Protein AF-A0A6J7BFP3-F1 (afdb_monomer_lite)

Sequence (68 aa):
MSVHIIDAPPSLAEGSRVNPDDLAAMIEDTIKILDRVGNGLRHGRHPAGPEAERLGRVLRGIASQLEA

Secondary structure (DSSP, 8-state):
-PPP--PPP--GGGG-PPPHHHHHHHHHHHHHHHHHHHHHHHTTPPPPHHHHHHHHHHHHHHHHHHH-

Foldseek 3Di:
DDDDDDPDPPPPLVPDQDDPVVLVVLVVVLVVLCVVQVVCVVVVHHDDPVSVVVSVVSVVVSVSSVVD

Structure (mmCIF, N/CA/C/O backbone):
data_AF-A0A6J7BFP3-F1
#
_entry.id   AF-A0A6J7BFP3-F1
#
loop_
_atom_site.group_PDB
_atom_site.id
_atom_site.type_symbol
_atom_site.label_atom_id
_atom_site.label_alt_id
_atom_site.label_comp_id
_atom_site.label_asym_id
_atom_site.label_entity_id
_atom_site.label_seq_id
_atom_site.pdbx_PDB_ins_code
_atom_site.Cartn_x
_atom_site.Cartn_y
_atom_site.Cartn_z
_atom_site.occupancy
_atom_site.B_iso_or_equiv
_atom_site.auth_seq_id
_atom_site.auth_comp_id
_atom_site.auth_asym_id
_atom_site.auth_atom_id
_atom_site.pdbx_PDB_model_num
ATOM 1 N N . MET A 1 1 ? -22.735 -27.573 -16.317 1.00 41.97 1 MET A N 1
ATOM 2 C CA . MET A 1 1 ? -21.665 -27.311 -15.331 1.00 41.97 1 MET A CA 1
ATOM 3 C C . MET A 1 1 ? -22.213 -26.335 -14.309 1.00 41.97 1 MET A C 1
ATOM 5 O O . MET A 1 1 ? -22.474 -25.197 -14.667 1.00 41.97 1 MET A O 1
ATOM 9 N N . SER A 1 2 ? -22.480 -26.797 -13.090 1.00 42.75 2 SER A N 1
ATOM 10 C CA . SER A 1 2 ? -22.890 -25.953 -11.966 1.00 42.75 2 SER A CA 1
ATOM 11 C C . SER A 1 2 ? -21.640 -25.459 -11.242 1.00 42.75 2 SER A C 1
ATOM 13 O O . SER A 1 2 ? -20.815 -26.258 -10.804 1.00 42.75 2 SER A O 1
ATOM 15 N N . VAL A 1 3 ? -21.473 -24.141 -11.166 1.00 48.09 3 VAL A N 1
ATOM 16 C CA . VAL A 1 3 ? -20.413 -23.510 -10.376 1.00 48.09 3 VAL A CA 1
ATOM 17 C C . VAL A 1 3 ? -20.943 -23.364 -8.956 1.00 48.09 3 VAL A C 1
ATOM 19 O O . VAL A 1 3 ? -21.951 -22.696 -8.739 1.00 48.09 3 VAL A O 1
ATOM 22 N N . HIS A 1 4 ? -20.284 -24.008 -7.998 1.00 43.34 4 HIS A N 1
ATOM 23 C CA . HIS A 1 4 ? -20.510 -23.753 -6.581 1.00 43.34 4 HIS A CA 1
ATOM 24 C C . HIS A 1 4 ? -19.544 -22.654 -6.151 1.00 43.34 4 HIS A C 1
ATOM 26 O O . HIS A 1 4 ? -18.328 -22.828 -6.232 1.00 43.34 4 HIS A O 1
ATOM 32 N N . ILE A 1 5 ? -20.088 -21.516 -5.728 1.00 54.94 5 ILE A N 1
ATOM 33 C CA . ILE A 1 5 ? -19.313 -20.499 -5.026 1.00 54.94 5 ILE A CA 1
ATOM 34 C C . ILE A 1 5 ? -19.061 -21.073 -3.633 1.00 54.94 5 ILE A C 1
ATOM 36 O O . ILE A 1 5 ? -19.994 -21.256 -2.854 1.00 54.94 5 ILE A O 1
ATOM 40 N N . ILE A 1 6 ? -17.813 -21.451 -3.371 1.00 51.94 6 ILE A N 1
ATOM 41 C CA . ILE A 1 6 ? -17.356 -21.799 -2.029 1.00 51.94 6 ILE A CA 1
ATOM 42 C C . ILE A 1 6 ? -17.185 -20.463 -1.314 1.00 51.94 6 ILE A C 1
ATOM 44 O O . ILE A 1 6 ? -16.379 -19.641 -1.751 1.00 51.94 6 ILE A O 1
ATOM 48 N N . ASP A 1 7 ? -17.995 -20.234 -0.286 1.00 48.28 7 ASP A N 1
ATOM 49 C CA . ASP A 1 7 ? -17.885 -19.061 0.575 1.00 48.28 7 ASP A CA 1
ATOM 50 C C . ASP A 1 7 ? -16.447 -18.985 1.108 1.00 48.28 7 ASP A C 1
ATOM 52 O O . ASP A 1 7 ? -15.895 -19.996 1.566 1.00 48.28 7 ASP A O 1
ATOM 56 N N . ALA A 1 8 ? -15.794 -17.830 0.959 1.00 52.44 8 ALA A N 1
ATOM 57 C CA . ALA A 1 8 ? -14.456 -17.662 1.507 1.00 52.44 8 ALA A CA 1
ATOM 58 C C . ALA A 1 8 ? -14.576 -17.825 3.029 1.00 52.44 8 ALA A C 1
ATOM 60 O O . ALA A 1 8 ? -15.486 -17.234 3.612 1.00 52.44 8 ALA A O 1
ATOM 61 N N . PRO A 1 9 ? -13.721 -18.631 3.688 1.00 45.78 9 PRO A N 1
ATOM 62 C CA . PRO A 1 9 ? -13.798 -18.763 5.136 1.00 45.78 9 PRO A CA 1
ATOM 63 C C . PRO A 1 9 ? -13.746 -17.362 5.757 1.00 45.78 9 PRO A C 1
ATOM 65 O O . PRO A 1 9 ? -12.967 -16.539 5.255 1.00 45.78 9 PRO A O 1
ATOM 68 N N . PRO A 1 10 ? -14.553 -17.086 6.803 1.00 48.12 10 PRO A N 1
ATOM 69 C CA . PRO A 1 10 ? -14.545 -15.796 7.475 1.00 48.12 10 PRO A CA 1
ATOM 70 C C . PRO A 1 10 ? -13.097 -15.457 7.790 1.00 48.12 10 PRO A C 1
ATOM 72 O O . PRO A 1 10 ? -12.385 -16.211 8.464 1.00 48.12 10 PRO A O 1
ATOM 75 N N . SER A 1 11 ? -12.611 -14.386 7.168 1.00 51.22 11 SER A N 1
ATOM 76 C CA . SER A 1 11 ? -11.237 -13.974 7.377 1.00 51.22 11 SER A CA 1
ATOM 77 C C . SER A 1 11 ? -11.118 -13.613 8.857 1.00 51.22 11 SER A C 1
ATOM 79 O O . SER A 1 11 ? -11.991 -12.941 9.405 1.00 51.22 11 SER A O 1
ATOM 81 N N . LEU A 1 12 ? -10.033 -14.026 9.513 1.00 48.16 12 LEU A N 1
ATOM 82 C CA . LEU A 1 12 ? -9.747 -13.689 10.915 1.00 48.16 12 LEU A CA 1
ATOM 83 C C . LEU A 1 12 ? -9.750 -12.162 11.194 1.00 48.16 12 LEU A C 1
ATOM 85 O O . LEU A 1 12 ? -9.655 -11.762 12.352 1.00 48.16 12 LEU A O 1
ATOM 89 N N . ALA A 1 13 ? -9.880 -11.314 10.164 1.00 49.62 13 ALA A N 1
ATOM 90 C CA . ALA A 1 13 ? -10.118 -9.879 10.281 1.00 49.62 13 ALA A CA 1
ATOM 91 C C . ALA A 1 13 ? -11.495 -9.507 10.870 1.00 49.62 13 ALA A C 1
ATOM 93 O O . ALA A 1 13 ? -11.627 -8.400 11.380 1.00 49.62 13 ALA A O 1
ATOM 94 N N . GLU A 1 14 ? -12.492 -10.407 10.894 1.00 45.88 14 GLU A N 1
ATOM 95 C CA . GLU A 1 14 ? -13.788 -10.129 11.551 1.00 45.88 14 GLU A CA 1
ATOM 96 C C . GLU A 1 14 ? -13.657 -9.898 13.074 1.00 45.88 14 GLU A C 1
ATOM 98 O O . GLU A 1 14 ? -14.572 -9.373 13.704 1.00 45.88 14 GLU A O 1
ATOM 103 N N . GLY A 1 15 ? -12.524 -10.268 13.688 1.00 49.66 15 GLY A N 1
ATOM 104 C CA . GLY A 1 15 ? -12.353 -10.252 15.144 1.00 49.66 15 GLY A CA 1
ATOM 105 C C . GLY A 1 15 ? -11.538 -9.101 15.739 1.00 49.66 15 GLY A C 1
ATOM 106 O O . GLY A 1 15 ? -11.546 -8.948 16.959 1.00 49.66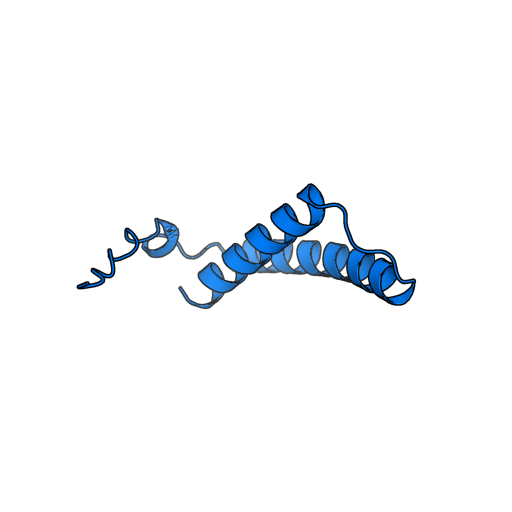 15 GLY A O 1
ATOM 107 N N . SER A 1 16 ? -10.810 -8.303 14.951 1.00 56.22 16 SER A N 1
ATOM 108 C CA . SER A 1 16 ? -9.990 -7.223 15.519 1.00 56.22 16 SER A CA 1
ATOM 109 C C . SER A 1 16 ? -9.701 -6.136 14.491 1.00 56.22 16 SER A C 1
ATOM 111 O O . SER A 1 16 ? -8.812 -6.270 13.645 1.00 56.22 16 SER A O 1
ATOM 113 N N . ARG A 1 17 ? -10.438 -5.024 14.575 1.00 63.31 17 ARG A N 1
ATOM 114 C CA . ARG A 1 17 ? -10.009 -3.781 13.929 1.00 63.31 17 ARG A CA 1
ATOM 115 C C . ARG A 1 17 ? -8.614 -3.442 14.452 1.00 63.31 17 ARG A C 1
ATOM 117 O O . ARG A 1 17 ? -8.422 -3.287 15.656 1.00 63.31 17 ARG A O 1
ATOM 124 N N . VAL A 1 18 ? -7.646 -3.353 13.542 1.00 68.81 18 VAL A N 1
ATOM 125 C CA . VAL A 1 18 ? -6.302 -2.846 13.846 1.00 68.81 18 VAL A CA 1
ATOM 126 C C . VAL A 1 18 ? -6.441 -1.444 14.441 1.00 68.81 18 VAL A C 1
ATOM 128 O O . VAL A 1 18 ? -7.335 -0.690 14.053 1.00 68.81 18 VAL A O 1
ATOM 131 N N . ASN A 1 19 ? -5.577 -1.111 15.402 1.00 84.00 19 ASN A N 1
ATOM 132 C CA . ASN A 1 19 ? -5.543 0.219 15.998 1.00 84.00 19 ASN A CA 1
ATOM 133 C C . ASN A 1 19 ? -5.448 1.282 14.879 1.00 84.00 19 ASN A C 1
ATOM 135 O O . ASN A 1 19 ? -4.607 1.133 13.989 1.00 84.00 19 ASN A O 1
ATOM 139 N N . PRO A 1 20 ? -6.286 2.337 14.891 1.00 86.94 20 PRO A N 1
ATOM 140 C CA . PRO A 1 20 ? -6.231 3.403 13.894 1.00 86.94 20 PRO A CA 1
ATOM 141 C C . PRO A 1 20 ? -4.830 3.984 13.658 1.00 86.94 20 PRO A C 1
ATOM 143 O O . PRO A 1 20 ? -4.487 4.263 12.511 1.00 86.94 20 PRO A O 1
ATOM 146 N N . ASP A 1 21 ? -4.011 4.112 14.706 1.00 89.44 21 ASP A N 1
ATOM 147 C CA . ASP A 1 21 ? -2.643 4.637 14.596 1.00 89.44 21 ASP A CA 1
ATOM 148 C C . ASP A 1 21 ? -1.729 3.683 13.809 1.00 89.44 21 ASP A C 1
ATOM 150 O O . ASP A 1 21 ? -0.964 4.111 12.941 1.00 89.44 21 ASP A O 1
ATOM 154 N N . ASP A 1 22 ? -1.859 2.376 14.043 1.00 89.44 22 ASP A N 1
ATOM 155 C CA . ASP A 1 22 ? -1.102 1.352 13.317 1.00 89.44 22 ASP A CA 1
ATOM 156 C C . ASP A 1 22 ? -1.540 1.283 11.846 1.00 89.44 22 ASP A C 1
ATOM 158 O O . ASP A 1 22 ? -0.711 1.139 10.941 1.00 89.44 22 ASP A O 1
ATOM 162 N N . LEU A 1 23 ? -2.847 1.421 11.589 1.00 90.38 23 LEU A N 1
ATOM 163 C CA . LEU A 1 23 ? -3.384 1.479 10.231 1.00 90.38 23 LEU A CA 1
ATOM 164 C C . LEU A 1 23 ? -2.876 2.726 9.493 1.00 90.38 23 LEU A C 1
ATOM 166 O O . LEU A 1 23 ? -2.475 2.627 8.333 1.00 90.38 23 LEU A O 1
ATOM 170 N N . ALA A 1 24 ? -2.836 3.879 10.164 1.00 91.81 24 ALA A N 1
ATOM 171 C CA . ALA A 1 24 ? -2.292 5.113 9.607 1.00 91.81 24 ALA A CA 1
ATOM 172 C C . ALA A 1 24 ? -0.800 4.975 9.257 1.00 91.81 24 ALA A C 1
ATOM 174 O O . ALA A 1 24 ? -0.402 5.330 8.145 1.00 91.81 24 ALA A O 1
ATOM 175 N N . ALA A 1 25 ? 0.009 4.390 10.147 1.00 93.88 25 ALA A N 1
ATOM 176 C CA . ALA A 1 25 ? 1.428 4.141 9.889 1.00 93.88 25 ALA A CA 1
ATOM 177 C C . ALA A 1 25 ? 1.638 3.200 8.686 1.00 93.88 25 ALA A C 1
ATOM 179 O O . ALA A 1 25 ? 2.458 3.468 7.804 1.00 93.88 25 ALA A O 1
ATOM 180 N N . MET A 1 26 ? 0.843 2.129 8.592 1.00 90.94 26 MET A N 1
ATOM 181 C CA . MET A 1 26 ? 0.890 1.195 7.463 1.00 90.94 26 MET A CA 1
ATOM 182 C C . MET A 1 26 ? 0.514 1.863 6.132 1.00 90.94 26 MET A C 1
ATOM 184 O O . MET A 1 26 ? 1.131 1.585 5.096 1.00 90.94 26 MET A O 1
ATOM 188 N N . ILE A 1 27 ? -0.487 2.749 6.143 1.00 94.75 27 ILE A N 1
ATOM 189 C CA . ILE A 1 27 ? -0.874 3.544 4.972 1.00 94.75 27 ILE A CA 1
ATOM 190 C C . ILE A 1 27 ? 0.279 4.463 4.553 1.00 94.75 27 ILE A C 1
ATOM 192 O O . ILE A 1 27 ? 0.621 4.490 3.371 1.00 94.75 27 ILE A O 1
ATOM 196 N N . GLU A 1 28 ? 0.918 5.167 5.491 1.00 96.94 28 GLU A N 1
ATOM 197 C CA . GLU A 1 28 ? 2.036 6.071 5.196 1.00 96.94 28 GLU A CA 1
ATOM 198 C C . GLU A 1 28 ? 3.220 5.335 4.546 1.00 96.94 28 GLU A C 1
ATOM 200 O O . GLU A 1 28 ? 3.767 5.776 3.529 1.00 96.94 28 GLU A O 1
ATOM 205 N N . ASP A 1 29 ? 3.584 4.170 5.076 1.00 94.88 29 ASP A N 1
ATOM 206 C CA . ASP A 1 29 ? 4.639 3.340 4.494 1.00 94.88 29 ASP A CA 1
ATOM 207 C C . ASP A 1 29 ? 4.262 2.820 3.103 1.00 94.88 29 ASP A C 1
ATOM 209 O O . ASP A 1 29 ? 5.101 2.762 2.195 1.00 94.88 29 ASP A O 1
ATOM 213 N N . THR A 1 30 ? 2.984 2.500 2.899 1.00 95.44 30 THR A N 1
ATOM 214 C CA . THR A 1 30 ? 2.470 2.080 1.594 1.00 95.44 30 THR A CA 1
ATOM 215 C C . THR A 1 30 ? 2.529 3.220 0.579 1.00 95.44 30 THR A C 1
ATOM 217 O O . THR A 1 30 ? 2.951 2.984 -0.553 1.00 95.44 30 THR A O 1
ATOM 220 N N . ILE A 1 31 ? 2.211 4.458 0.973 1.00 96.31 31 ILE A N 1
ATOM 221 C CA . ILE A 1 31 ? 2.340 5.652 0.118 1.00 96.31 31 ILE A CA 1
ATOM 222 C C . ILE A 1 31 ? 3.786 5.814 -0.361 1.00 96.31 31 ILE A C 1
ATOM 224 O O . ILE A 1 31 ? 4.025 5.942 -1.560 1.00 96.31 31 ILE A O 1
ATOM 228 N N . LYS A 1 32 ? 4.770 5.697 0.539 1.00 96.00 32 LYS A N 1
ATOM 229 C CA . LYS A 1 32 ? 6.198 5.802 0.179 1.00 96.00 32 LYS A CA 1
ATOM 230 C C . LYS A 1 32 ? 6.620 4.748 -0.850 1.00 96.00 32 LYS A C 1
ATOM 232 O O . LYS A 1 32 ? 7.443 5.013 -1.731 1.00 96.00 32 LYS A O 1
ATOM 237 N N . ILE A 1 33 ? 6.089 3.528 -0.743 1.00 94.19 33 ILE A N 1
ATOM 238 C CA . ILE A 1 33 ? 6.355 2.458 -1.714 1.00 94.19 33 ILE A CA 1
ATOM 239 C C . ILE A 1 33 ? 5.660 2.758 -3.046 1.00 94.19 33 ILE A C 1
ATOM 241 O O . ILE A 1 33 ? 6.290 2.625 -4.098 1.00 94.19 33 ILE A O 1
ATOM 245 N N . LEU A 1 34 ? 4.400 3.198 -3.012 1.00 95.50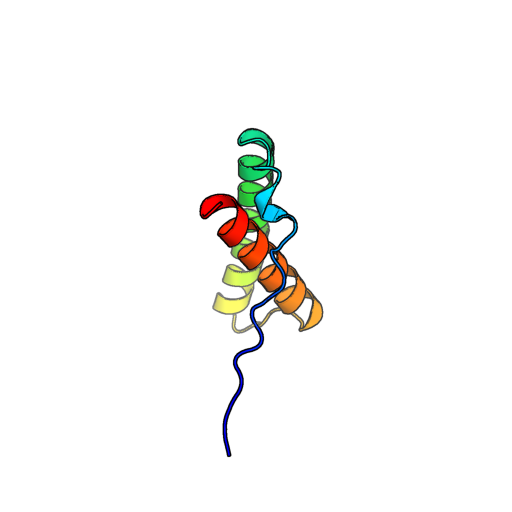 34 LEU A N 1
ATOM 246 C CA . LEU A 1 34 ? 3.638 3.577 -4.201 1.00 95.50 34 LEU A CA 1
ATOM 247 C C . LEU A 1 34 ? 4.301 4.721 -4.965 1.00 95.50 34 LEU A C 1
ATOM 249 O O . LEU A 1 34 ? 4.373 4.647 -6.187 1.00 95.50 34 LEU A O 1
ATOM 253 N N . ASP A 1 35 ? 4.855 5.719 -4.281 1.00 96.00 35 ASP A N 1
ATOM 254 C CA . ASP A 1 35 ? 5.581 6.816 -4.924 1.00 96.00 35 ASP A CA 1
ATOM 255 C C . ASP A 1 35 ? 6.812 6.314 -5.676 1.00 96.00 35 ASP A C 1
ATOM 257 O O . ASP A 1 35 ? 7.057 6.697 -6.824 1.00 96.00 35 ASP A O 1
ATOM 261 N N . ARG A 1 36 ? 7.578 5.401 -5.069 1.00 93.88 36 ARG A N 1
ATOM 262 C CA . ARG A 1 36 ? 8.739 4.785 -5.722 1.00 93.88 36 ARG A CA 1
ATOM 263 C C . ARG A 1 36 ? 8.330 3.999 -6.966 1.00 93.88 36 ARG A C 1
ATOM 265 O O . ARG A 1 36 ? 8.939 4.171 -8.023 1.00 93.88 36 ARG A O 1
ATOM 272 N N . VAL A 1 37 ? 7.298 3.163 -6.850 1.00 94.88 37 VAL A N 1
ATOM 273 C CA . VAL A 1 37 ? 6.787 2.347 -7.960 1.00 94.88 37 VAL A CA 1
ATOM 274 C C . VAL A 1 37 ? 6.190 3.231 -9.054 1.00 94.88 37 VAL A C 1
ATOM 276 O O . VAL A 1 37 ? 6.524 3.059 -10.222 1.00 94.88 37 VAL A O 1
ATOM 279 N N . GLY A 1 38 ? 5.379 4.225 -8.694 1.00 94.12 38 GLY A N 1
ATOM 280 C CA . GLY A 1 38 ? 4.777 5.191 -9.612 1.00 94.12 38 GLY A CA 1
ATOM 281 C C . GLY A 1 38 ? 5.827 6.002 -10.364 1.00 94.12 38 GLY A C 1
ATOM 282 O O . GLY A 1 38 ? 5.717 6.187 -11.575 1.00 94.12 38 GLY A O 1
ATOM 283 N N . ASN A 1 39 ? 6.903 6.410 -9.687 1.00 96.19 39 ASN A N 1
ATOM 284 C CA . ASN A 1 39 ? 8.052 7.012 -10.351 1.00 96.19 39 ASN A CA 1
ATOM 285 C C . ASN A 1 39 ? 8.717 6.031 -11.317 1.00 96.19 39 ASN A C 1
ATOM 287 O O . ASN A 1 39 ? 8.995 6.416 -12.445 1.00 96.19 39 ASN A O 1
ATOM 291 N N . GLY A 1 40 ? 8.92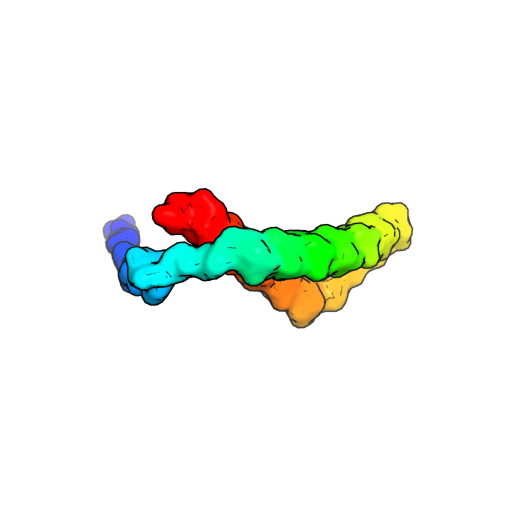2 4.765 -10.949 1.00 95.25 40 GLY A N 1
ATOM 292 C CA . GLY A 1 40 ? 9.403 3.737 -11.881 1.00 95.25 40 GLY A CA 1
ATOM 293 C C . GLY A 1 40 ? 8.532 3.616 -13.136 1.00 95.25 40 GLY A C 1
ATOM 294 O O . GLY A 1 40 ? 9.048 3.710 -14.252 1.00 95.25 40 GLY A O 1
ATOM 295 N N . LEU A 1 41 ? 7.215 3.516 -12.948 1.00 95.50 41 LEU A N 1
ATOM 296 C CA . LEU A 1 41 ? 6.231 3.386 -14.024 1.00 95.50 41 LEU A CA 1
ATOM 297 C C . LEU A 1 41 ? 6.239 4.592 -14.969 1.00 95.50 41 LEU A C 1
ATOM 299 O O . LEU A 1 41 ? 6.220 4.407 -16.184 1.00 95.50 41 LEU A O 1
ATOM 303 N N . ARG A 1 42 ? 6.362 5.822 -14.445 1.00 95.88 42 ARG A N 1
ATOM 304 C CA . ARG A 1 42 ? 6.520 7.043 -15.265 1.00 95.88 42 ARG A CA 1
ATOM 305 C C . ARG A 1 42 ? 7.749 6.999 -16.178 1.00 95.88 42 ARG A C 1
ATOM 307 O O . ARG A 1 42 ? 7.750 7.643 -17.219 1.00 95.88 42 ARG A O 1
ATOM 314 N N . HIS A 1 43 ? 8.772 6.231 -15.808 1.00 96.38 43 HIS A N 1
ATOM 315 C CA . HIS A 1 43 ? 9.976 6.018 -16.613 1.00 96.38 43 HIS A CA 1
ATOM 316 C C . HI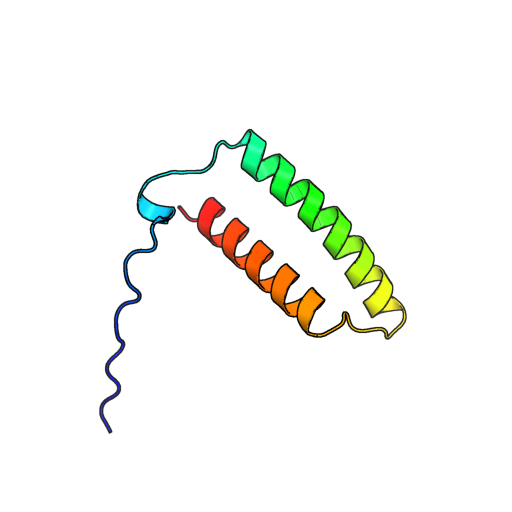S A 1 43 ? 9.931 4.706 -17.421 1.00 96.38 43 HIS A C 1
ATOM 318 O O . HIS A 1 43 ? 10.975 4.235 -17.872 1.00 96.38 43 HIS A O 1
ATOM 324 N N . GLY A 1 44 ? 8.756 4.082 -17.570 1.00 95.50 44 GLY A N 1
ATOM 325 C CA . GLY A 1 44 ? 8.573 2.837 -18.322 1.00 95.50 44 GLY A CA 1
ATOM 326 C C . GLY A 1 44 ? 9.108 1.580 -17.626 1.00 95.50 44 GLY A C 1
ATOM 327 O O . GLY A 1 44 ? 9.272 0.550 -18.274 1.00 95.50 44 GLY A O 1
ATOM 328 N N . ARG A 1 45 ? 9.403 1.640 -16.319 1.00 93.88 45 ARG A N 1
ATOM 329 C CA . ARG A 1 45 ? 9.890 0.494 -15.539 1.00 93.88 45 ARG A CA 1
ATOM 330 C C . ARG A 1 45 ? 8.772 -0.080 -14.679 1.00 93.88 45 ARG A C 1
ATOM 332 O O . ARG A 1 45 ? 8.240 0.609 -13.812 1.00 93.88 45 ARG A O 1
ATOM 339 N N . HIS A 1 46 ? 8.459 -1.354 -14.880 1.00 91.19 46 HIS A N 1
ATOM 340 C CA . HIS A 1 46 ? 7.553 -2.088 -14.001 1.00 91.19 46 HIS A CA 1
ATOM 341 C C . HIS A 1 46 ? 8.294 -2.618 -12.763 1.00 91.19 46 HIS A C 1
ATOM 343 O O . HIS A 1 46 ? 9.472 -2.973 -12.873 1.00 91.19 46 HIS A O 1
ATOM 349 N N . PRO A 1 47 ? 7.628 -2.686 -11.595 1.00 89.81 47 PRO A N 1
ATOM 350 C CA . PRO A 1 47 ? 8.184 -3.367 -10.430 1.00 89.81 47 PRO A CA 1
ATOM 351 C C . PRO A 1 47 ? 8.421 -4.850 -10.740 1.00 89.81 47 PRO A C 1
ATOM 353 O O . PRO A 1 47 ? 7.709 -5.453 -11.548 1.00 89.81 47 PRO A O 1
ATOM 356 N N . ALA A 1 48 ? 9.414 -5.449 -10.083 1.00 90.00 48 ALA A N 1
ATOM 357 C CA . ALA A 1 48 ? 9.669 -6.880 -10.216 1.00 90.00 48 ALA A CA 1
ATOM 358 C C . ALA A 1 48 ? 8.464 -7.689 -9.699 1.00 90.00 48 ALA A C 1
ATOM 360 O O . ALA A 1 48 ? 7.790 -7.264 -8.762 1.00 90.00 48 ALA A O 1
ATOM 361 N N . GLY A 1 49 ? 8.214 -8.876 -10.267 1.00 90.81 49 GLY A N 1
ATOM 362 C CA . GLY A 1 49 ? 7.060 -9.720 -9.909 1.00 90.81 49 GLY A CA 1
ATOM 363 C C . GLY A 1 49 ? 6.839 -9.892 -8.394 1.00 90.81 49 GLY A C 1
ATOM 364 O O . GLY A 1 49 ? 5.741 -9.600 -7.920 1.00 90.81 49 GLY A O 1
ATOM 365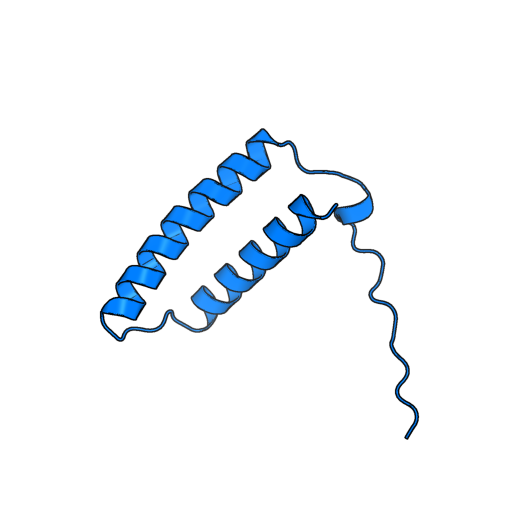 N N . PRO A 1 50 ? 7.873 -10.256 -7.609 1.00 92.38 50 PRO A N 1
ATOM 366 C CA . PRO A 1 50 ? 7.746 -10.384 -6.155 1.00 92.38 50 PRO A CA 1
ATOM 367 C C . PRO A 1 50 ? 7.405 -9.070 -5.432 1.00 92.38 50 PRO A C 1
ATOM 369 O O . PRO A 1 50 ? 6.655 -9.072 -4.455 1.00 92.38 50 PRO A O 1
ATOM 372 N N . GLU A 1 51 ? 7.937 -7.937 -5.900 1.00 88.56 51 GLU A N 1
ATOM 373 C CA . GLU A 1 51 ? 7.647 -6.615 -5.328 1.00 88.56 51 GLU A CA 1
ATOM 374 C C . GLU A 1 51 ? 6.199 -6.204 -5.618 1.00 88.56 51 GLU A C 1
ATOM 376 O O . GLU A 1 51 ? 5.486 -5.768 -4.712 1.00 88.56 51 GLU A O 1
ATOM 381 N N . ALA A 1 52 ? 5.745 -6.411 -6.857 1.00 92.00 52 ALA A N 1
ATOM 382 C CA . ALA A 1 52 ? 4.375 -6.143 -7.279 1.00 92.00 52 ALA A CA 1
ATOM 383 C C . ALA A 1 52 ? 3.363 -6.992 -6.495 1.00 92.00 52 ALA A C 1
ATOM 385 O O . ALA A 1 52 ? 2.345 -6.480 -6.025 1.00 92.00 52 ALA A O 1
ATOM 386 N N . GLU A 1 53 ? 3.656 -8.281 -6.304 1.00 94.56 53 GLU A N 1
ATOM 387 C CA . GLU A 1 53 ? 2.800 -9.182 -5.537 1.00 94.56 53 GLU A CA 1
ATOM 388 C C . GLU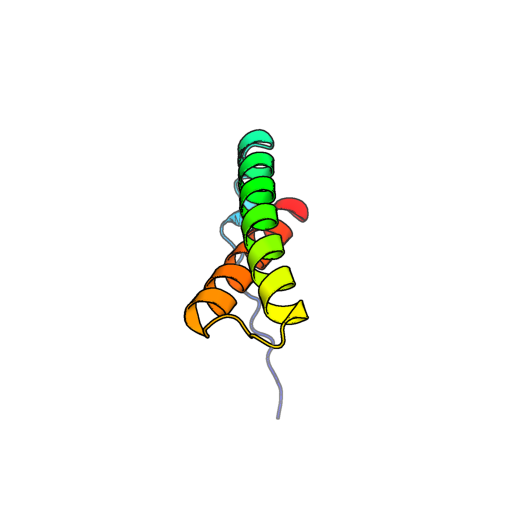 A 1 53 ? 2.719 -8.765 -4.064 1.00 94.56 53 GLU A C 1
ATOM 390 O O . GLU A 1 53 ? 1.622 -8.684 -3.503 1.00 94.56 53 GLU A O 1
ATOM 395 N N . ARG A 1 54 ? 3.866 -8.453 -3.445 1.00 90.75 54 ARG A N 1
ATOM 396 C CA . ARG A 1 54 ? 3.923 -7.984 -2.056 1.00 90.75 54 ARG A CA 1
ATOM 397 C C . ARG A 1 54 ? 3.114 -6.702 -1.875 1.00 90.75 54 ARG A C 1
ATOM 399 O O . ARG A 1 54 ? 2.293 -6.641 -0.963 1.00 90.75 54 ARG A O 1
ATOM 406 N N . LEU A 1 55 ? 3.302 -5.717 -2.752 1.00 93.44 55 LEU A N 1
ATOM 407 C CA . LEU A 1 55 ? 2.545 -4.465 -2.724 1.00 93.44 55 LEU A CA 1
ATOM 408 C C . LEU A 1 55 ? 1.038 -4.716 -2.884 1.00 93.44 55 LEU A C 1
ATOM 410 O O . LEU A 1 55 ? 0.240 -4.183 -2.117 1.00 93.44 55 LEU A O 1
ATOM 414 N N . GLY A 1 56 ? 0.642 -5.591 -3.811 1.00 95.12 56 GLY A N 1
ATOM 415 C CA . GLY A 1 56 ? -0.761 -5.957 -4.008 1.00 95.12 56 GLY A CA 1
ATOM 416 C C . GLY A 1 56 ? -1.397 -6.627 -2.785 1.00 95.12 56 GLY A C 1
ATOM 417 O O . GLY A 1 56 ? -2.558 -6.363 -2.478 1.00 95.12 56 GLY A O 1
ATOM 418 N N . ARG A 1 57 ? -0.654 -7.476 -2.061 1.00 94.62 57 ARG A N 1
ATOM 419 C CA . ARG A 1 57 ? -1.137 -8.083 -0.808 1.00 94.62 57 ARG A CA 1
ATOM 420 C C . ARG A 1 57 ? -1.351 -7.034 0.284 1.00 94.62 57 ARG A C 1
ATOM 422 O O . ARG A 1 57 ? -2.388 -7.073 0.937 1.00 94.62 57 ARG A O 1
ATOM 429 N N . VAL A 1 58 ? -0.414 -6.097 0.448 1.00 92.38 58 VAL A N 1
ATOM 430 C CA . VAL A 1 58 ? -0.528 -5.013 1.443 1.00 92.38 58 VAL A CA 1
ATOM 431 C C . VAL A 1 58 ? -1.751 -4.140 1.162 1.00 92.38 58 VAL A C 1
ATOM 433 O O . VAL A 1 58 ? -2.550 -3.914 2.065 1.00 92.38 58 VAL A O 1
ATOM 436 N N . LEU A 1 59 ? -1.958 -3.728 -0.094 1.00 95.19 59 LEU A N 1
ATOM 437 C CA . LEU A 1 59 ? -3.118 -2.917 -0.480 1.00 95.19 59 LEU A CA 1
ATOM 438 C C . LEU A 1 59 ? -4.452 -3.612 -0.179 1.00 95.19 59 LEU A C 1
ATOM 440 O O . LEU A 1 59 ? -5.364 -2.980 0.345 1.00 95.19 59 LEU A O 1
ATOM 444 N N . ARG A 1 60 ? -4.560 -4.919 -0.460 1.00 93.81 60 ARG A N 1
ATOM 445 C CA . ARG A 1 60 ? -5.761 -5.703 -0.118 1.00 93.81 60 ARG A CA 1
ATOM 446 C C . ARG A 1 60 ? -5.973 -5.819 1.390 1.00 93.81 60 ARG A C 1
ATOM 448 O O . ARG A 1 60 ? -7.114 -5.770 1.839 1.00 93.81 60 ARG A O 1
ATOM 455 N N . GLY A 1 61 ? -4.892 -5.952 2.157 1.00 90.50 61 GLY A N 1
ATOM 456 C CA . GLY A 1 61 ? -4.949 -5.951 3.618 1.00 90.50 61 GLY A CA 1
ATOM 457 C C . GLY A 1 61 ? -5.502 -4.635 4.160 1.00 90.50 61 GLY A C 1
ATOM 458 O O . GLY A 1 61 ? -6.469 -4.652 4.909 1.00 90.50 61 GLY A O 1
ATOM 459 N N . ILE A 1 62 ? -4.955 -3.498 3.715 1.00 90.12 62 ILE A N 1
ATOM 460 C CA . ILE A 1 62 ? -5.440 -2.164 4.109 1.00 90.12 62 ILE A CA 1
ATOM 461 C C . ILE A 1 62 ? -6.913 -1.980 3.730 1.00 90.12 62 ILE A C 1
ATOM 463 O O . ILE A 1 62 ? -7.689 -1.518 4.559 1.00 90.12 62 ILE A O 1
ATOM 467 N N . ALA A 1 63 ? -7.310 -2.370 2.514 1.00 91.44 63 ALA A N 1
ATOM 468 C CA . ALA A 1 63 ? -8.708 -2.297 2.087 1.00 91.44 63 ALA A CA 1
ATOM 469 C C . ALA A 1 63 ? -9.627 -3.100 3.022 1.00 91.44 63 ALA A C 1
ATOM 471 O O . ALA A 1 63 ? -10.605 -2.560 3.527 1.00 91.44 63 ALA A O 1
ATOM 472 N N . SER A 1 64 ? -9.240 -4.337 3.349 1.00 89.50 64 SER A N 1
ATOM 473 C CA . SER A 1 64 ? -10.001 -5.186 4.275 1.00 89.50 64 SER A CA 1
ATOM 474 C C . SER A 1 64 ? -10.134 -4.543 5.663 1.00 89.50 64 SER A C 1
ATOM 476 O O . SER A 1 64 ? -11.195 -4.611 6.268 1.00 89.50 64 SER A O 1
ATOM 478 N N . GLN A 1 65 ? -9.084 -3.877 6.160 1.00 85.50 65 GLN A N 1
ATOM 479 C CA . GLN A 1 65 ? -9.109 -3.190 7.459 1.00 85.50 65 GLN A CA 1
ATOM 480 C C . GLN A 1 65 ? -9.974 -1.925 7.479 1.00 85.50 65 GLN A C 1
ATOM 482 O O . GLN A 1 65 ? -10.453 -1.550 8.543 1.00 85.50 65 GLN A O 1
ATOM 487 N N . LEU A 1 66 ? -10.131 -1.249 6.339 1.00 85.50 66 LEU A N 1
ATOM 488 C CA . LEU A 1 66 ? -10.993 -0.071 6.213 1.00 85.50 66 LEU A CA 1
ATOM 489 C C . LEU A 1 66 ? -12.474 -0.450 6.081 1.00 85.50 66 LEU A C 1
ATOM 491 O O . LEU A 1 66 ? -13.338 0.337 6.459 1.00 85.50 66 LEU A O 1
ATOM 495 N N . GLU A 1 67 ? -12.756 -1.626 5.520 1.00 84.69 67 GLU A N 1
ATOM 496 C CA . GLU A 1 67 ? -14.110 -2.152 5.320 1.00 84.69 67 GLU A CA 1
ATOM 497 C C . GLU A 1 67 ? -14.669 -2.880 6.557 1.00 84.69 67 GLU A C 1
ATOM 499 O O . GLU A 1 67 ? -15.890 -2.936 6.716 1.00 84.69 67 GLU A O 1
ATOM 504 N N . ALA A 1 68 ? -13.795 -3.420 7.419 1.00 77.50 68 ALA A N 1
ATOM 505 C CA . ALA A 1 68 ? -14.139 -4.115 8.667 1.00 77.50 68 ALA A CA 1
ATOM 506 C C . ALA A 1 68 ? -14.739 -3.183 9.734 1.00 77.50 68 ALA A C 1
ATOM 508 O O . ALA A 1 68 ? -15.764 -3.535 10.359 1.00 77.50 68 ALA A O 1
#

Organism: NCBI:txid449393

pLDDT: mean 81.15, std 18.96, range [41.97, 96.94]

Radius of gyration: 15.93 Å; chains: 1; bounding box: 33×34×34 Å